Protein AF-A0A2P8HY45-F1 (afdb_monomer)

Mean predicted aligned error: 3.56 Å

Nearest PDB structures (foldseek):
  8q87-assembly1_Ac  TM=7.406E-01  e=5.678E-02  Gallus gallus
  8ove-assembly1_AX  TM=6.498E-01  e=3.524E-02  Trypanosoma brucei brucei
  7qiz-assembly1_NA  TM=6.269E-01  e=3.292E-02  Solanum lycopersicum
  6fai-assembly1_D  TM=6.957E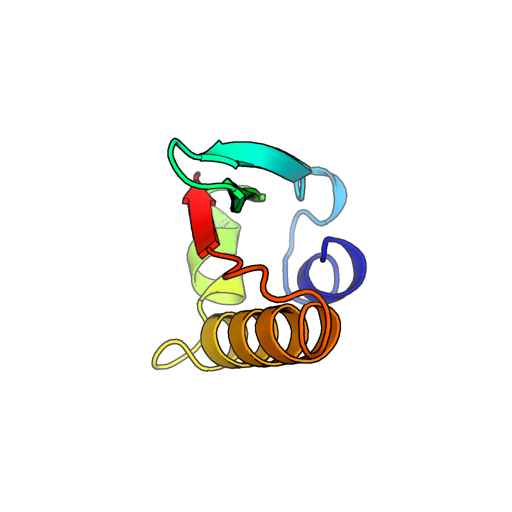-01  e=1.690E-01  Saccharomyces cerevisiae S288C
  7afo-assembly1_X  TM=4.991E-01  e=1.139E+00  Escherichia coli

Solvent-accessible surface area (backbone atoms only — not comparable to full-atom values): 4223 Å² total; per-residue (Å²): 110,57,86,74,48,35,83,58,39,91,57,42,90,51,47,43,78,48,78,45,83,41,101,81,64,26,43,35,34,40,38,34,35,47,70,87,30,50,63,50,50,33,28,80,96,38,51,46,42,50,52,53,52,49,52,50,47,58,72,33,59,91,72,83,47,58,67,42,82,47,80,47,105

Structure (mmCIF, N/CA/C/O backbone):
data_AF-A0A2P8HY45-F1
#
_entry.id   AF-A0A2P8HY45-F1
#
loop_
_atom_site.group_PDB
_atom_site.id
_atom_site.type_symbol
_atom_site.label_atom_id
_atom_site.label_alt_id
_atom_site.label_comp_id
_atom_site.label_asym_id
_atom_site.label_entity_id
_atom_site.label_seq_id
_atom_site.pdbx_PDB_ins_code
_atom_site.Cartn_x
_atom_site.Cartn_y
_atom_site.Cartn_z
_atom_site.occupancy
_atom_site.B_iso_or_equiv
_atom_site.auth_seq_id
_atom_site.auth_comp_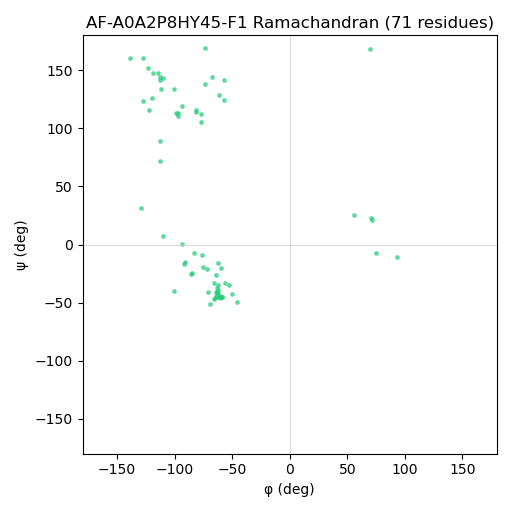id
_atom_site.auth_asym_id
_atom_site.auth_atom_id
_atom_site.pdbx_PDB_model_num
ATOM 1 N N . MET A 1 1 ? -4.333 -4.601 -6.735 1.00 88.75 1 MET A N 1
ATOM 2 C CA . MET A 1 1 ? -3.980 -3.967 -5.444 1.00 88.75 1 MET A CA 1
ATOM 3 C C . MET A 1 1 ? -5.201 -3.788 -4.560 1.00 88.75 1 MET A C 1
ATOM 5 O O . MET A 1 1 ? -5.188 -4.352 -3.480 1.00 88.75 1 MET A O 1
ATOM 9 N N . GLN A 1 2 ? -6.257 -3.122 -5.035 1.00 90.69 2 GLN A N 1
ATOM 10 C CA . GLN A 1 2 ? -7.523 -2.950 -4.306 1.00 90.69 2 GLN A CA 1
ATOM 11 C C . GLN A 1 2 ? -8.041 -4.247 -3.655 1.00 90.69 2 GLN A C 1
ATOM 13 O O . GLN A 1 2 ? -8.229 -4.279 -2.449 1.00 90.69 2 GLN A O 1
ATOM 18 N N . ALA A 1 3 ? -8.105 -5.361 -4.394 1.00 91.31 3 ALA A N 1
ATOM 19 C CA . ALA A 1 3 ? -8.542 -6.660 -3.857 1.00 91.31 3 ALA A CA 1
ATOM 20 C C . ALA A 1 3 ? -7.704 -7.214 -2.678 1.00 91.31 3 ALA A C 1
ATOM 22 O O . ALA A 1 3 ? -8.178 -8.080 -1.954 1.00 91.31 3 ALA A O 1
ATOM 23 N N . MET A 1 4 ? -6.465 -6.744 -2.486 1.00 92.06 4 MET A N 1
ATOM 24 C CA . MET A 1 4 ? -5.634 -7.110 -1.328 1.00 92.06 4 MET A CA 1
ATOM 25 C C . MET A 1 4 ? -5.915 -6.225 -0.106 1.00 92.06 4 MET A C 1
ATOM 27 O O . MET A 1 4 ? -5.648 -6.649 1.012 1.00 92.06 4 MET A O 1
ATOM 31 N N . VAL A 1 5 ? -6.398 -4.997 -0.327 1.00 94.31 5 VAL A N 1
ATOM 32 C CA . VAL A 1 5 ? -6.561 -3.957 0.700 1.00 94.31 5 VAL A CA 1
ATOM 33 C C . VAL A 1 5 ? -8.009 -3.863 1.182 1.00 94.31 5 VAL A C 1
ATOM 35 O O . VAL A 1 5 ? -8.235 -3.762 2.378 1.00 94.31 5 VAL A O 1
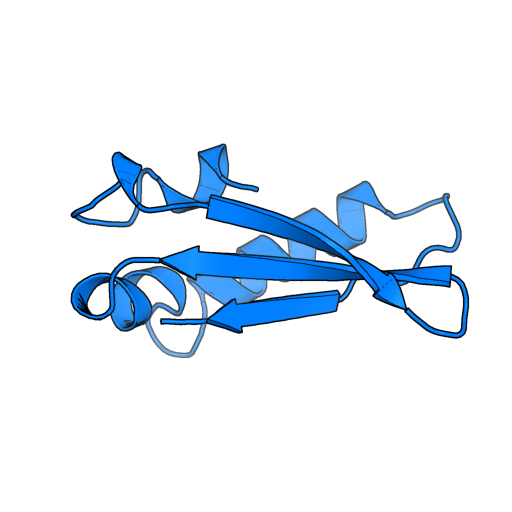ATOM 38 N N . SER A 1 6 ? -9.001 -3.975 0.297 1.00 94.81 6 SER A N 1
ATOM 39 C CA . SER A 1 6 ? -10.419 -3.924 0.683 1.00 94.81 6 SER A CA 1
ATOM 40 C C . SER A 1 6 ? -10.814 -4.909 1.805 1.00 94.81 6 SER A C 1
ATOM 42 O O . SER A 1 6 ? -11.633 -4.534 2.629 1.00 94.81 6 SER A O 1
ATOM 44 N N . PRO A 1 7 ? -10.247 -6.131 1.924 1.00 95.00 7 PRO A N 1
ATOM 45 C CA . PRO A 1 7 ? -10.605 -7.047 3.016 1.00 95.00 7 PRO A CA 1
ATOM 46 C C . PRO A 1 7 ? -10.004 -6.718 4.393 1.00 95.00 7 PRO A C 1
ATOM 48 O O . PRO A 1 7 ? -10.328 -7.407 5.356 1.00 95.00 7 PRO A O 1
ATOM 51 N N . ILE A 1 8 ? -9.070 -5.764 4.484 1.00 92.94 8 ILE A N 1
ATOM 52 C CA . ILE A 1 8 ? -8.340 -5.438 5.726 1.00 92.94 8 ILE A CA 1
ATOM 53 C C . ILE A 1 8 ? -8.732 -4.078 6.316 1.00 92.94 8 ILE A C 1
ATOM 55 O O . ILE A 1 8 ? -8.051 -3.617 7.226 1.00 92.94 8 ILE A O 1
ATOM 59 N N . VAL A 1 9 ? -9.755 -3.427 5.765 1.00 95.94 9 VAL A N 1
ATOM 60 C CA . VAL A 1 9 ? -10.205 -2.079 6.135 1.00 95.94 9 VAL A CA 1
ATOM 61 C C . VAL A 1 9 ? -11.695 -2.084 6.454 1.00 95.94 9 VAL A C 1
ATOM 63 O O . VAL A 1 9 ? -12.412 -2.979 5.998 1.00 95.94 9 VAL A O 1
ATOM 66 N N . ASP A 1 10 ? -12.163 -1.072 7.180 1.00 97.19 10 ASP A N 1
ATOM 67 C CA . ASP A 1 10 ? -13.580 -0.927 7.515 1.00 97.19 10 ASP A CA 1
ATOM 68 C C . ASP A 1 10 ? -14.379 -0.221 6.402 1.00 97.19 10 ASP A C 1
ATOM 70 O O . ASP A 1 10 ? -15.576 -0.479 6.261 1.00 97.19 10 ASP A O 1
ATOM 74 N N . HIS A 1 11 ? -13.726 0.589 5.554 1.00 96.56 11 HIS A N 1
ATOM 75 C CA . HIS A 1 11 ? -14.342 1.296 4.421 1.00 96.56 11 HIS A CA 1
ATOM 76 C C . HIS A 1 11 ? -13.818 0.754 3.070 1.00 96.56 11 HIS A C 1
ATOM 78 O O . HIS A 1 11 ? -13.047 1.417 2.368 1.00 96.56 11 HIS A O 1
ATOM 84 N N . PRO A 1 12 ? -14.214 -0.466 2.649 1.00 95.25 12 PRO A N 1
ATOM 85 C CA . PRO A 1 12 ? -13.688 -1.111 1.440 1.00 95.25 12 PRO A CA 1
ATOM 86 C C . PRO A 1 12 ? -14.019 -0.366 0.140 1.00 95.25 12 PRO A C 1
ATOM 88 O O . PRO A 1 12 ? -13.274 -0.499 -0.837 1.00 95.25 12 PRO A O 1
ATOM 91 N N . ASP A 1 13 ? -15.111 0.403 0.135 1.00 95.69 13 ASP A N 1
ATOM 92 C CA . ASP A 1 13 ? -15.595 1.179 -1.011 1.00 95.69 13 ASP A CA 1
ATOM 93 C C . ASP A 1 13 ? -14.768 2.453 -1.257 1.00 95.69 13 ASP A C 1
ATOM 95 O O . ASP A 1 1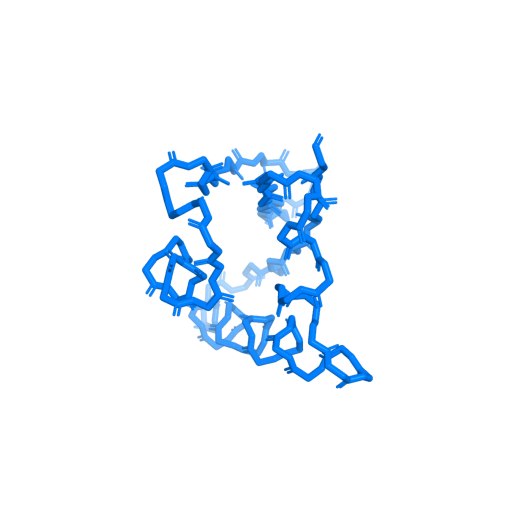3 ? -14.766 2.987 -2.366 1.00 95.69 13 ASP A O 1
ATOM 99 N N . GLU A 1 14 ? -14.015 2.912 -0.253 1.00 94.56 14 GLU A N 1
ATOM 100 C CA . GLU A 1 14 ? -13.141 4.091 -0.339 1.00 94.56 14 GLU A CA 1
ATOM 101 C C . GLU A 1 14 ? -11.697 3.735 -0.719 1.00 94.56 14 GLU A C 1
ATOM 103 O O . GLU A 1 14 ? -10.845 4.607 -0.888 1.00 94.56 14 GLU A O 1
ATOM 108 N N . VAL A 1 15 ? -11.411 2.447 -0.925 1.00 95.62 15 VAL A N 1
ATOM 109 C CA . VAL A 1 15 ? -10.106 1.983 -1.396 1.00 95.62 15 VAL A CA 1
ATOM 110 C C . VAL A 1 15 ? -9.981 2.245 -2.891 1.00 95.62 15 VAL A C 1
ATOM 112 O O . VAL A 1 15 ? -10.513 1.500 -3.720 1.00 95.62 15 VAL A O 1
ATOM 115 N N . THR A 1 16 ? -9.201 3.258 -3.256 1.00 95.56 16 THR A N 1
ATOM 116 C CA . THR A 1 16 ? -8.928 3.587 -4.659 1.00 95.56 16 THR A CA 1
ATOM 117 C C . THR A 1 16 ? -7.446 3.475 -4.981 1.00 95.56 16 THR A C 1
ATOM 119 O O . THR A 1 16 ? -6.573 3.680 -4.140 1.00 95.56 16 THR A O 1
ATOM 122 N N . VAL A 1 17 ? -7.146 3.091 -6.223 1.00 94.38 17 VAL A N 1
ATOM 123 C CA . VAL A 1 17 ? -5.770 2.958 -6.708 1.00 94.38 17 VAL A CA 1
ATOM 124 C C . VAL A 1 17 ? -5.629 3.745 -7.995 1.00 94.38 17 VAL A C 1
ATOM 126 O O . VAL A 1 17 ? -6.349 3.499 -8.963 1.00 94.38 17 VAL A O 1
ATOM 129 N N . ARG A 1 18 ? -4.677 4.673 -8.015 1.00 93.69 18 ARG A N 1
ATOM 130 C CA . ARG A 1 18 ? -4.286 5.423 -9.210 1.00 93.69 18 ARG A CA 1
ATOM 131 C C . ARG A 1 18 ? -2.862 5.063 -9.591 1.00 93.69 18 ARG A C 1
ATOM 133 O O . ARG A 1 18 ? -2.039 4.776 -8.726 1.00 93.69 18 ARG A O 1
ATOM 140 N N . THR A 1 19 ? -2.571 5.085 -10.884 1.00 90.38 19 THR A N 1
ATOM 141 C CA . THR A 1 19 ? -1.220 4.848 -11.393 1.00 90.38 19 THR A CA 1
ATOM 142 C C . THR A 1 19 ? -0.755 6.074 -12.151 1.00 90.38 19 THR A C 1
ATOM 144 O O . THR A 1 19 ? -1.416 6.515 -13.088 1.00 90.38 19 THR A O 1
ATOM 147 N N . ASN A 1 20 ? 0.405 6.586 -11.758 1.00 88.19 20 ASN A N 1
ATOM 148 C CA . ASN A 1 20 ? 1.100 7.662 -12.438 1.00 88.19 20 ASN A CA 1
ATOM 149 C C . ASN A 1 20 ? 2.396 7.132 -13.046 1.00 88.19 20 ASN A C 1
ATOM 151 O O . ASN A 1 20 ? 3.107 6.328 -12.444 1.00 88.19 20 ASN A O 1
ATOM 155 N N . GLN A 1 21 ? 2.721 7.625 -14.235 1.00 82.00 21 GLN A N 1
ATOM 156 C CA . GLN A 1 21 ? 4.007 7.376 -14.872 1.00 82.00 21 GLN A CA 1
ATOM 157 C C . GLN A 1 21 ? 5.035 8.354 -14.287 1.00 82.00 21 GLN A C 1
ATOM 159 O O . GLN A 1 21 ? 4.923 9.571 -14.448 1.00 82.00 21 GLN A O 1
ATOM 164 N N . GLY A 1 22 ? 6.025 7.830 -13.572 1.00 74.31 22 GLY A N 1
ATOM 165 C CA . GLY A 1 22 ? 7.171 8.579 -13.071 1.00 74.31 22 GLY A CA 1
ATOM 166 C C . GLY A 1 22 ? 8.162 8.941 -14.183 1.00 74.31 22 GLY A C 1
ATOM 167 O O . GLY A 1 22 ? 8.108 8.427 -15.299 1.00 74.31 22 GLY A O 1
ATOM 168 N N . ARG A 1 23 ? 9.124 9.819 -13.867 1.00 70.06 23 ARG A N 1
ATOM 169 C CA . ARG A 1 23 ? 10.036 10.431 -14.859 1.00 70.06 23 ARG A CA 1
ATOM 170 C C . ARG A 1 23 ? 10.948 9.446 -15.615 1.00 70.06 23 ARG A C 1
ATOM 172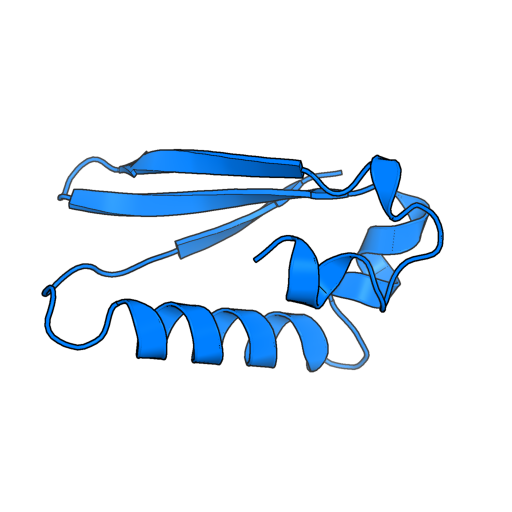 O O . ARG A 1 23 ? 11.472 9.826 -16.653 1.00 70.06 23 ARG A O 1
ATOM 179 N N . ASN A 1 24 ? 11.104 8.207 -15.138 1.00 70.00 24 ASN A N 1
ATOM 180 C CA . ASN A 1 24 ? 12.017 7.196 -15.696 1.00 70.00 24 ASN A CA 1
ATOM 181 C C . ASN A 1 24 ? 11.335 5.836 -15.971 1.00 70.00 24 ASN A C 1
ATOM 183 O O . ASN A 1 24 ? 11.968 4.794 -15.809 1.00 70.00 24 ASN A O 1
ATOM 187 N N . GLY A 1 25 ? 10.042 5.821 -16.318 1.00 70.06 25 GLY A N 1
ATOM 188 C CA . GLY A 1 25 ? 9.287 4.563 -16.467 1.00 70.06 25 GLY A CA 1
ATOM 189 C C . GLY A 1 25 ? 9.022 3.859 -15.130 1.00 70.06 25 GLY A C 1
ATOM 190 O O . GLY A 1 25 ? 8.846 2.645 -15.074 1.00 70.06 25 GLY A O 1
ATOM 191 N N . GLU A 1 26 ? 9.053 4.627 -14.038 1.00 80.75 26 GLU A N 1
ATOM 192 C CA . GLU A 1 26 ? 8.678 4.167 -12.704 1.00 80.75 26 GLU A CA 1
ATOM 193 C C . GLU A 1 26 ? 7.153 4.227 -12.588 1.00 80.75 26 GLU A C 1
ATOM 195 O O . GLU A 1 26 ? 6.582 5.314 -12.650 1.00 80.75 26 GLU A O 1
ATOM 200 N N . ASP A 1 27 ? 6.481 3.090 -12.431 1.00 87.06 27 ASP A N 1
ATOM 201 C CA . ASP A 1 27 ? 5.045 3.087 -12.151 1.00 87.06 27 ASP A CA 1
ATOM 202 C C . ASP A 1 27 ? 4.812 3.448 -10.684 1.00 87.06 27 ASP A C 1
ATOM 204 O O . ASP A 1 27 ? 5.158 2.687 -9.776 1.00 87.06 27 ASP A O 1
ATOM 208 N N . VAL A 1 28 ? 4.219 4.615 -10.443 1.00 90.88 28 VAL A N 1
ATOM 209 C CA . VAL A 1 28 ? 3.853 5.073 -9.103 1.00 90.88 28 VAL A CA 1
ATOM 210 C C . VAL A 1 28 ? 2.388 4.748 -8.865 1.00 90.88 28 VAL A C 1
ATOM 212 O O . VAL A 1 28 ? 1.502 5.316 -9.499 1.00 90.88 28 VAL A O 1
ATOM 215 N N . PHE A 1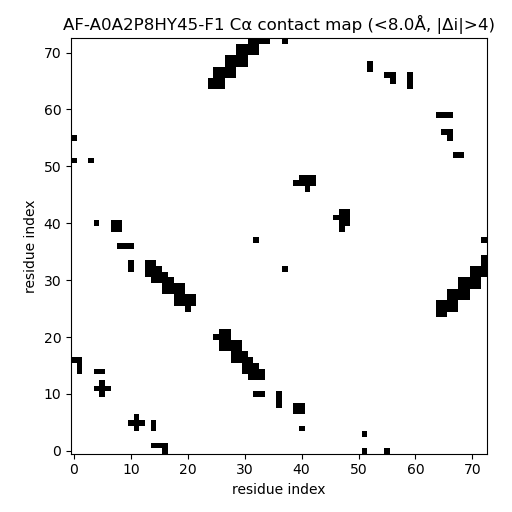 29 ? 2.132 3.835 -7.939 1.00 93.06 29 PHE A N 1
ATOM 216 C CA . PHE A 1 29 ? 0.799 3.485 -7.478 1.00 93.06 29 PHE A CA 1
ATOM 217 C C . PHE A 1 29 ? 0.462 4.324 -6.246 1.00 93.06 29 PHE A C 1
ATOM 219 O O . PHE A 1 29 ? 1.149 4.237 -5.229 1.00 93.06 29 PHE A O 1
ATOM 226 N N . MET A 1 30 ? -0.594 5.121 -6.348 1.00 94.50 30 MET A N 1
ATOM 227 C CA . MET A 1 30 ? -1.173 5.887 -5.248 1.00 94.50 30 MET A CA 1
ATOM 228 C C . MET A 1 30 ? -2.375 5.110 -4.725 1.00 94.50 30 MET A C 1
ATOM 230 O O . MET A 1 30 ? -3.350 4.913 -5.453 1.00 94.50 30 MET A O 1
ATOM 234 N N . LEU A 1 31 ? -2.261 4.613 -3.498 1.00 95.62 31 LEU A N 1
ATOM 235 C CA . LEU A 1 31 ? -3.335 3.953 -2.769 1.00 95.62 31 LEU A CA 1
ATOM 236 C C . LEU A 1 31 ? -3.979 4.982 -1.844 1.00 95.62 31 LEU A C 1
ATOM 238 O O . LEU A 1 31 ? -3.351 5.383 -0.869 1.00 95.62 31 LEU A O 1
ATOM 242 N N . SER A 1 32 ? -5.214 5.372 -2.135 1.00 95.81 32 SER A N 1
ATOM 243 C CA . SER A 1 32 ? -6.001 6.226 -1.246 1.00 95.81 32 SER A CA 1
ATOM 244 C C . SER A 1 32 ? -6.991 5.363 -0.476 1.00 95.81 32 SER A C 1
ATOM 246 O O . SER A 1 32 ? -7.630 4.482 -1.065 1.00 95.81 32 SER A O 1
ATOM 248 N N . VAL A 1 33 ? -7.083 5.591 0.829 1.00 96.19 33 VAL A N 1
ATOM 249 C CA . VAL A 1 33 ? -8.013 4.908 1.735 1.00 96.19 33 VAL A CA 1
ATOM 250 C C . VAL A 1 33 ? -8.605 5.913 2.708 1.00 96.19 33 VAL A C 1
ATOM 252 O O . VAL A 1 33 ? -8.024 6.970 2.922 1.00 96.19 33 VAL A O 1
ATOM 255 N N . HIS A 1 34 ? -9.731 5.565 3.325 1.00 97.31 34 HIS A N 1
ATOM 256 C CA . HIS A 1 34 ? -10.305 6.384 4.383 1.00 97.31 34 HIS A CA 1
ATOM 257 C C . HIS A 1 34 ? -9.291 6.586 5.527 1.00 97.31 34 HIS A C 1
ATOM 259 O O . HIS A 1 34 ? -8.566 5.658 5.897 1.00 97.31 34 HIS A O 1
ATOM 265 N N . ALA A 1 35 ? -9.255 7.783 6.118 1.00 95.62 35 ALA A N 1
ATOM 266 C CA . ALA A 1 35 ? -8.253 8.161 7.121 1.00 95.62 35 ALA A CA 1
ATOM 267 C C . ALA A 1 35 ? -8.201 7.209 8.337 1.00 95.62 35 ALA A C 1
ATOM 269 O O . ALA A 1 35 ? -7.131 6.946 8.889 1.00 95.62 35 ALA A O 1
ATOM 270 N N . GLU A 1 36 ? -9.343 6.642 8.739 1.00 96.38 36 GLU A N 1
ATOM 271 C CA . GLU A 1 36 ? -9.419 5.672 9.846 1.00 96.38 36 GLU A CA 1
ATOM 272 C C . GLU A 1 36 ? -8.818 4.298 9.494 1.00 96.38 36 GLU A C 1
ATOM 274 O O . GLU A 1 36 ? -8.395 3.547 10.376 1.00 96.38 36 GLU A O 1
ATOM 279 N N . ASP A 1 37 ? -8.702 3.984 8.204 1.00 96.12 37 ASP A N 1
ATOM 280 C CA . ASP A 1 37 ? -8.213 2.699 7.711 1.00 96.12 37 ASP A CA 1
ATOM 281 C C . ASP A 1 37 ? -6.702 2.683 7.468 1.00 96.12 37 ASP A C 1
ATOM 283 O O . ASP A 1 37 ? -6.092 1.608 7.433 1.00 96.12 37 ASP A O 1
ATOM 287 N N . THR A 1 38 ? -6.053 3.849 7.378 1.00 94.69 38 THR A N 1
ATOM 288 C CA . THR A 1 38 ? -4.606 3.978 7.135 1.00 94.69 38 THR A CA 1
ATOM 289 C C . THR A 1 38 ? -3.778 3.114 8.088 1.00 94.69 38 THR A C 1
ATOM 291 O O . THR A 1 38 ? -2.850 2.410 7.672 1.00 94.69 38 THR A O 1
ATOM 294 N N . GLY A 1 39 ? -4.143 3.082 9.374 1.00 95.31 39 GLY A N 1
ATOM 295 C CA . GLY A 1 39 ? -3.479 2.239 10.370 1.00 95.31 39 GLY A CA 1
ATOM 296 C C . GLY A 1 39 ? -3.596 0.736 10.080 1.00 95.31 39 GLY A C 1
ATOM 297 O O . GLY A 1 39 ? -2.619 -0.004 10.248 1.00 95.31 39 GLY A O 1
ATOM 298 N N . GLN A 1 40 ? -4.757 0.285 9.602 1.00 95.12 40 GLN A N 1
ATOM 299 C CA . GLN A 1 40 ? -5.028 -1.115 9.258 1.00 95.12 40 GLN A CA 1
ATOM 300 C C . GLN A 1 40 ? -4.268 -1.539 7.993 1.00 95.12 40 GLN A C 1
ATOM 302 O O . GLN A 1 40 ? -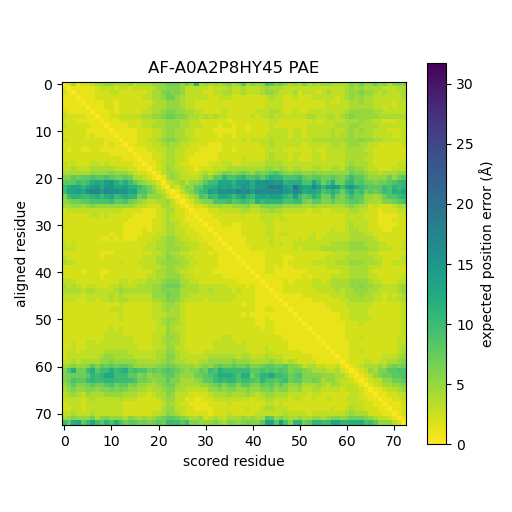3.648 -2.611 7.953 1.00 95.12 40 GLN A O 1
ATOM 307 N N . VAL A 1 41 ? -4.214 -0.648 6.997 1.00 95.56 41 VAL A N 1
ATOM 308 C CA . VAL A 1 41 ? -3.466 -0.837 5.744 1.00 95.56 41 VAL A CA 1
ATOM 309 C C . VAL A 1 41 ? -1.963 -0.928 5.985 1.00 95.56 41 VAL A C 1
ATOM 311 O O . VAL A 1 41 ? -1.291 -1.803 5.432 1.00 95.56 41 VAL A O 1
ATOM 314 N N . ILE A 1 42 ? -1.408 -0.058 6.832 1.00 95.12 42 ILE A N 1
ATOM 315 C CA . ILE A 1 42 ? 0.008 -0.128 7.212 1.00 95.12 42 ILE A CA 1
ATOM 316 C C . ILE A 1 42 ? 0.255 -1.417 8.008 1.00 95.12 42 ILE A C 1
ATOM 318 O O . ILE A 1 42 ? 1.187 -2.181 7.718 1.00 95.12 42 ILE A O 1
ATOM 322 N N . GLY A 1 43 ? -0.615 -1.697 8.977 1.00 94.94 43 GLY A N 1
ATOM 323 C CA . GLY A 1 43 ? -0.512 -2.828 9.884 1.00 94.94 43 GLY A CA 1
ATOM 324 C C . GLY A 1 43 ? 0.653 -2.693 10.872 1.00 94.94 43 GLY A C 1
ATOM 325 O O . GLY A 1 43 ? 1.558 -1.864 10.741 1.00 94.94 43 GLY A O 1
ATOM 326 N N . LYS A 1 44 ? 0.680 -3.558 11.890 1.00 96.19 44 LYS A N 1
ATOM 327 C CA . LYS A 1 44 ? 1.699 -3.514 12.953 1.00 96.19 44 LYS A CA 1
ATOM 328 C C . LYS A 1 44 ? 3.122 -3.620 12.375 1.00 96.19 44 LYS A C 1
ATOM 330 O O . LYS A 1 44 ? 3.441 -4.589 11.684 1.00 96.19 44 LYS A O 1
ATOM 335 N N . HIS A 1 45 ? 3.987 -2.646 12.673 1.00 95.31 45 HIS A N 1
ATOM 336 C CA . HIS A 1 45 ? 5.351 -2.524 12.117 1.00 95.31 45 HIS A CA 1
ATOM 337 C C . HIS A 1 45 ? 5.418 -2.480 10.574 1.00 95.31 45 HIS A C 1
ATOM 339 O O . HIS A 1 45 ? 6.425 -2.884 9.967 1.00 95.31 45 HIS A O 1
ATOM 345 N N . GLY A 1 46 ? 4.341 -2.032 9.926 1.00 95.12 46 GLY A N 1
ATOM 346 C CA . GLY A 1 46 ? 4.243 -1.974 8.472 1.00 95.12 46 GLY A CA 1
ATOM 347 C C . GLY A 1 46 ? 4.102 -3.345 7.806 1.00 95.12 46 GLY A C 1
ATOM 348 O O . GLY A 1 46 ? 4.490 -3.491 6.651 1.00 95.12 46 GLY A O 1
ATOM 349 N N . ARG A 1 47 ? 3.660 -4.388 8.523 1.00 95.88 47 ARG A N 1
ATOM 350 C CA . ARG A 1 47 ? 3.614 -5.761 7.988 1.00 95.88 47 ARG A CA 1
ATOM 351 C C . ARG A 1 47 ? 2.735 -5.872 6.738 1.00 95.88 47 ARG A C 1
ATOM 353 O O . ARG A 1 47 ? 3.167 -6.491 5.767 1.00 95.88 47 ARG A O 1
ATOM 360 N N . ASN A 1 48 ? 1.551 -5.264 6.760 1.00 95.56 48 ASN A N 1
ATOM 361 C CA . ASN A 1 48 ? 0.581 -5.360 5.669 1.00 95.56 48 ASN A CA 1
ATOM 362 C C . ASN A 1 48 ? 1.095 -4.612 4.437 1.00 95.56 48 ASN A C 1
ATOM 364 O O . ASN A 1 48 ? 1.240 -5.208 3.370 1.00 95.56 48 ASN A O 1
ATOM 368 N N . ILE A 1 49 ? 1.515 -3.353 4.603 1.00 95.00 49 ILE A N 1
ATOM 369 C CA . ILE A 1 49 ? 2.049 -2.570 3.484 1.00 95.00 49 ILE A CA 1
ATOM 370 C C . ILE A 1 49 ? 3.321 -3.183 2.880 1.00 95.00 49 ILE A C 1
ATOM 372 O O . ILE A 1 49 ? 3.508 -3.152 1.664 1.00 95.00 49 ILE A O 1
ATOM 376 N N . LYS A 1 50 ? 4.188 -3.798 3.697 1.00 95.44 50 LYS A N 1
ATOM 377 C CA . LYS A 1 50 ? 5.366 -4.525 3.197 1.00 95.44 50 LYS A CA 1
ATOM 378 C C . LYS A 1 50 ? 4.958 -5.710 2.325 1.00 95.44 50 LYS A C 1
ATOM 380 O O . LYS A 1 50 ? 5.516 -5.855 1.244 1.00 95.44 50 LYS A O 1
ATOM 385 N N . ALA A 1 51 ? 3.973 -6.505 2.746 1.00 95.38 51 ALA A N 1
ATOM 386 C CA . ALA A 1 51 ? 3.466 -7.621 1.949 1.00 95.38 51 ALA A CA 1
ATOM 387 C C . ALA A 1 51 ? 2.886 -7.147 0.606 1.00 95.38 51 ALA A C 1
ATOM 389 O O . ALA A 1 51 ? 3.234 -7.697 -0.439 1.00 95.38 51 ALA A O 1
ATOM 390 N N . VAL A 1 52 ? 2.091 -6.071 0.613 1.00 94.69 52 VAL A N 1
ATOM 391 C CA . VAL A 1 52 ? 1.555 -5.466 -0.618 1.00 94.69 52 VAL A CA 1
ATOM 392 C C . VAL A 1 52 ? 2.689 -5.019 -1.549 1.00 94.69 52 VAL A C 1
ATOM 394 O O . VAL A 1 52 ? 2.667 -5.335 -2.738 1.00 94.69 52 VAL A O 1
ATOM 397 N N . ARG A 1 53 ? 3.725 -4.352 -1.019 1.00 93.19 53 ARG A N 1
ATOM 398 C CA . ARG A 1 53 ? 4.912 -3.941 -1.794 1.00 93.19 53 ARG A CA 1
ATOM 399 C C . ARG A 1 53 ? 5.695 -5.124 -2.356 1.00 93.19 53 ARG A C 1
ATOM 401 O O . ARG A 1 53 ? 6.219 -5.026 -3.463 1.00 93.19 53 ARG A O 1
ATOM 408 N N . THR A 1 54 ? 5.808 -6.225 -1.619 1.00 94.38 54 THR A N 1
ATOM 409 C CA . THR A 1 54 ? 6.463 -7.448 -2.104 1.00 94.38 54 THR A CA 1
ATOM 410 C C . THR A 1 54 ? 5.693 -8.054 -3.272 1.00 94.38 54 THR A C 1
ATOM 412 O O . THR A 1 54 ? 6.301 -8.374 -4.290 1.00 94.38 54 THR A O 1
ATOM 415 N N . ILE A 1 55 ? 4.366 -8.155 -3.166 1.00 93.75 55 ILE A N 1
ATOM 416 C CA . ILE A 1 55 ? 3.520 -8.674 -4.250 1.00 93.75 55 ILE A CA 1
ATOM 417 C C . ILE A 1 55 ? 3.607 -7.765 -5.480 1.00 93.75 55 ILE A C 1
ATOM 419 O O . ILE A 1 55 ? 3.734 -8.258 -6.597 1.00 93.75 55 ILE A O 1
ATOM 423 N N . LEU A 1 56 ? 3.605 -6.444 -5.284 1.00 92.06 56 LEU A N 1
ATOM 424 C CA . LEU A 1 56 ? 3.740 -5.474 -6.370 1.00 92.06 56 LEU A CA 1
ATOM 425 C C . LEU A 1 56 ? 5.076 -5.626 -7.118 1.00 92.06 56 LEU A C 1
ATOM 427 O O . LEU A 1 56 ? 5.096 -5.675 -8.345 1.00 92.06 56 LEU A O 1
ATOM 431 N N . GLN A 1 57 ? 6.186 -5.764 -6.388 1.00 90.69 57 GLN A N 1
ATOM 432 C CA . GLN A 1 57 ? 7.506 -6.015 -6.981 1.00 90.69 57 GLN A CA 1
ATOM 433 C C . GLN A 1 57 ? 7.570 -7.363 -7.712 1.00 90.69 57 GLN A C 1
ATOM 435 O O . GLN A 1 57 ? 8.139 -7.448 -8.800 1.00 90.69 57 GLN A O 1
ATOM 440 N N . ALA A 1 58 ? 6.969 -8.412 -7.146 1.00 92.50 58 ALA A N 1
ATOM 441 C CA . ALA A 1 58 ? 6.886 -9.719 -7.793 1.00 92.50 58 ALA A CA 1
ATOM 442 C C . ALA A 1 58 ? 6.082 -9.654 -9.102 1.00 92.50 58 ALA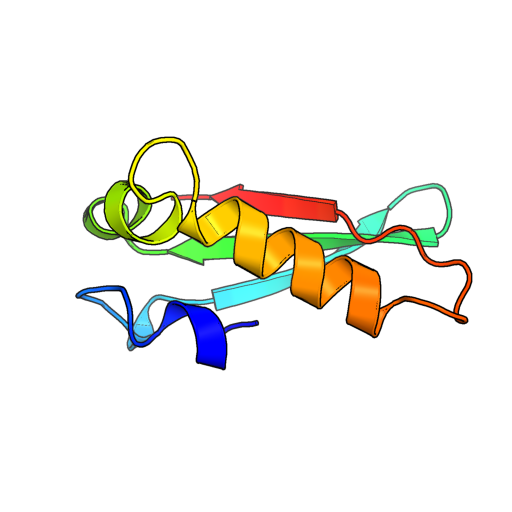 A C 1
ATOM 444 O O . ALA A 1 58 ? 6.512 -10.209 -10.107 1.00 92.50 58 ALA A O 1
ATOM 445 N N . ALA A 1 59 ? 4.964 -8.923 -9.125 1.00 89.62 59 ALA A N 1
ATOM 446 C CA . ALA A 1 59 ? 4.145 -8.749 -10.325 1.00 89.62 59 ALA A CA 1
ATOM 447 C C . ALA A 1 59 ? 4.867 -7.966 -11.437 1.00 89.62 59 ALA A C 1
ATOM 449 O O . ALA A 1 59 ? 4.668 -8.249 -12.614 1.00 89.62 59 ALA A O 1
ATOM 450 N N . ALA A 1 60 ? 5.726 -7.010 -11.075 1.00 88.06 60 ALA A N 1
ATOM 451 C CA . ALA A 1 60 ? 6.554 -6.271 -12.029 1.00 88.06 60 ALA A CA 1
ATOM 452 C C . ALA A 1 60 ? 7.847 -7.012 -12.424 1.00 88.06 60 ALA A C 1
ATOM 454 O O . ALA A 1 60 ? 8.574 -6.563 -13.318 1.00 88.06 60 ALA A O 1
ATOM 455 N N . SER A 1 61 ? 8.161 -8.140 -11.780 1.00 86.56 61 SER A N 1
ATOM 456 C CA . SER A 1 61 ? 9.382 -8.894 -12.062 1.00 86.56 61 SER A CA 1
ATOM 457 C C . SER A 1 61 ? 9.387 -9.379 -13.515 1.00 86.56 61 SER A C 1
ATOM 459 O O . SER A 1 61 ? 8.424 -9.963 -13.996 1.00 86.56 61 SER A O 1
ATOM 461 N N . GLY A 1 62 ? 10.480 -9.108 -14.233 1.00 82.69 62 GLY A N 1
ATOM 462 C CA . GLY A 1 62 ? 10.633 -9.445 -15.655 1.00 82.69 62 GLY A CA 1
ATOM 463 C C . GLY A 1 62 ? 10.232 -8.337 -16.635 1.00 82.69 62 GLY A C 1
ATOM 464 O O . GLY A 1 62 ? 10.578 -8.430 -17.807 1.00 82.69 62 GLY A O 1
ATOM 465 N N . THR A 1 63 ? 9.589 -7.260 -16.172 1.00 82.69 63 THR A N 1
ATOM 466 C CA . THR A 1 63 ? 9.255 -6.091 -17.016 1.00 82.69 63 THR A CA 1
ATOM 467 C C . THR A 1 63 ? 10.340 -5.009 -17.010 1.00 82.69 63 THR A C 1
ATOM 469 O O . THR A 1 63 ? 10.325 -4.105 -17.838 1.00 82.69 63 THR A O 1
ATOM 472 N N . GLY A 1 64 ? 11.279 -5.072 -16.057 1.00 78.31 64 GLY A N 1
ATOM 473 C CA . GLY A 1 64 ? 12.257 -4.008 -15.803 1.00 78.31 64 GLY A CA 1
ATOM 474 C C . GLY A 1 64 ? 11.677 -2.784 -15.082 1.00 78.31 64 GLY A C 1
ATOM 475 O O . GLY A 1 64 ? 12.447 -1.924 -14.651 1.00 78.31 64 GLY A O 1
ATOM 476 N N . ALA A 1 65 ? 10.353 -2.726 -14.893 1.00 81.62 65 ALA A N 1
ATOM 477 C CA . ALA A 1 65 ? 9.694 -1.677 -14.131 1.00 81.62 65 ALA A CA 1
ATOM 478 C C . ALA A 1 65 ? 10.055 -1.772 -12.643 1.00 81.62 65 ALA A C 1
ATOM 480 O O . ALA A 1 65 ? 10.204 -2.856 -12.070 1.00 81.62 65 ALA A O 1
ATOM 481 N N . ARG A 1 66 ? 10.183 -0.610 -12.002 1.00 84.56 66 ARG A N 1
ATOM 482 C CA . ARG A 1 66 ? 10.403 -0.485 -10.558 1.00 84.56 66 ARG A CA 1
ATOM 483 C C . ARG A 1 66 ? 9.160 0.151 -9.949 1.00 84.56 66 ARG A C 1
ATOM 485 O O . ARG A 1 66 ? 9.085 1.369 -9.912 1.00 84.56 66 ARG A O 1
ATOM 492 N N . PRO A 1 67 ? 8.155 -0.632 -9.539 1.00 90.19 67 PRO A N 1
ATOM 493 C CA . PRO A 1 67 ? 6.916 -0.049 -9.060 1.00 90.19 67 PRO A CA 1
ATOM 494 C C . PRO A 1 67 ? 7.114 0.567 -7.671 1.00 90.19 67 PRO A C 1
ATOM 496 O O . PRO A 1 67 ? 7.733 -0.038 -6.789 1.00 90.19 67 PRO A O 1
ATOM 499 N N . ARG A 1 68 ? 6.536 1.746 -7.456 1.00 91.06 68 ARG A N 1
ATOM 500 C CA . ARG A 1 68 ? 6.504 2.438 -6.165 1.00 91.06 68 ARG A CA 1
ATOM 501 C C . ARG A 1 68 ? 5.075 2.491 -5.639 1.00 91.06 68 ARG A C 1
ATOM 503 O O . ARG A 1 68 ? 4.138 2.634 -6.413 1.00 91.06 68 ARG A O 1
ATOM 510 N N . LEU A 1 69 ? 4.915 2.369 -4.323 1.00 93.31 69 LEU A N 1
ATOM 511 C CA . LEU A 1 69 ? 3.621 2.471 -3.651 1.00 93.31 69 LEU A CA 1
ATOM 512 C C . LEU A 1 69 ? 3.652 3.587 -2.6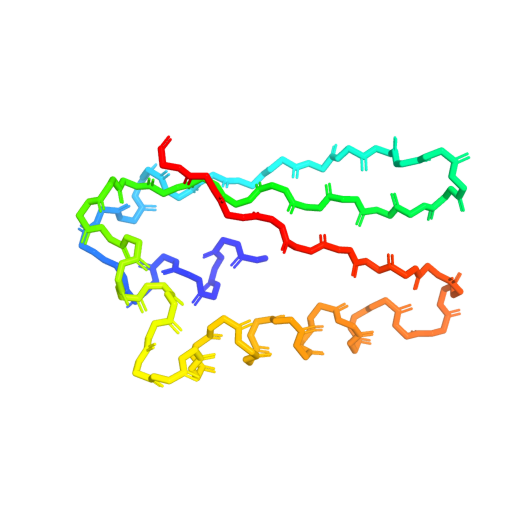11 1.00 93.31 69 LEU A C 1
ATOM 514 O O . LEU A 1 69 ? 4.361 3.457 -1.603 1.00 93.31 69 LEU A O 1
ATOM 518 N N . ASP A 1 70 ? 2.835 4.605 -2.845 1.00 92.69 70 ASP A N 1
ATOM 519 C CA . ASP A 1 70 ? 2.565 5.707 -1.926 1.00 92.69 70 ASP A CA 1
ATOM 520 C C . ASP A 1 70 ? 1.121 5.576 -1.400 1.00 92.69 70 ASP A C 1
ATOM 522 O O . ASP A 1 70 ? 0.234 5.105 -2.114 1.00 92.69 70 ASP A O 1
ATOM 526 N N . ILE A 1 71 ? 0.913 5.915 -0.126 1.00 91.25 71 ILE A N 1
ATOM 527 C CA . ILE A 1 71 ? -0.395 5.847 0.541 1.00 91.25 71 ILE A CA 1
ATOM 528 C C . ILE A 1 71 ? -0.847 7.275 0.819 1.00 91.25 71 ILE A C 1
ATOM 530 O O . ILE A 1 71 ? -0.047 8.067 1.322 1.00 91.25 71 ILE A O 1
ATOM 534 N N . GLU A 1 72 ? -2.101 7.571 0.508 1.00 89.75 72 GLU A N 1
ATOM 535 C CA . GLU A 1 72 ? -2.758 8.848 0.778 1.00 89.75 72 GLU A CA 1
ATOM 536 C C . GLU A 1 72 ? -4.021 8.627 1.623 1.00 89.75 72 GLU A C 1
ATOM 538 O O . GLU A 1 72 ? -4.629 7.554 1.564 1.00 89.75 72 GLU A O 1
ATOM 543 N N . GLU A 1 73 ? -4.365 9.647 2.410 1.00 81.88 73 GLU A N 1
ATOM 544 C CA . GLU A 1 73 ? -5.580 9.742 3.237 1.00 81.88 73 GLU A CA 1
ATOM 545 C C . GLU A 1 73 ? -6.639 10.602 2.536 1.00 81.88 73 GLU A C 1
ATOM 547 O O . GLU A 1 73 ? -6.240 11.569 1.839 1.00 81.88 73 GLU A O 1
#

Radius of gyration: 12.28 Å; Cα contacts (8 Å, |Δi|>4): 106; chains: 1; bounding box: 28×20×30 Å

Foldseek 3Di:
DLVLQLVQFPCSVQFDWDWDQDPPRATEIETEDDPVGPDSCCDDVRPNVVVVLVVVVVVCPPVPHDYHYDYDD

InterPro domains:
  IPR009019 K homology domain superfamily, prokaryotic type [SSF54814] (20-58)
  IPR015946 K homology domain-like, alpha/beta [G3DSA:3.30.300.20] (3-61)
  IPR020627 RNA-binding protein KhpA [PTHR34654] (2-72)
  IPR020627 RNA-binding protein KhpA [cd22533] (4-72)

Organism: NCBI:txid517424

Sequence (73 aa):
MQAMVSPIVDHPDEVTVRTNQGRNGEDVFMLSVHAEDTGQVIGKHGRNIKAVRTILQAAASGTGARPRLDIEE

pLDDT: mean 91.08, std 6.54, range [70.0, 97.31]

Secondary structure (DSSP, 8-state):
-HHHHGGGSS-GGG-EEEEEE-TTS-EEEEEE--TTTHHHHH-GGGHHHHHHHHHHHHHHTTS----EEEEE-